Protein AF-A0AAD3HRY4-F1 (afdb_monomer_lite)

pLDDT: mean 83.01, std 14.71, range [38.31, 96.81]

Radius of gyration: 24.87 Å; chains: 1; bounding box: 76×53×61 Å

Organism: NCBI:txid47775

InterPro domains:
  IPR042127 Transmembrane protein 45 [PTHR16007] (32-163)

Sequence (164 aa):
MDMDAHNLGGEDMPHEHGMWYCNGEPLMSDGGSWIGHFLPGVAFLIWGLHWLQGTYRNYFTSRRSKSQEYRSQTTYSLWRFPPYAESICKVALPLIAMSLELFFAHAGGWRTMICPPGTARAGHFYGPHIGNWQHAAMYPPFILSGIVDLVGYEVELPEGVQQV

Secondary structure (DSSP, 8-state):
------------------EE-TTS-EE---PPPHHHHHHHHHHHHHHHHHHHHHHHHHHHHHHHSTT------S----TTS-THHHHHHHHHHHHHHHHIIIIISSTTGGGGGBPPTTSTTTTSB-GGGHHHHHHHHHHHHHHHHHHHHHHHHHSPPPTT----

Foldseek 3Di:
DDDPDPPPPPPPPPPPPFAAALQGHTPPDPDDDPCVPVVVVVVVVVVVVQVVVQQVVLVVVQVVDPPRDRADALFDAPPPHDRLVVLVCLAPVLVVVLCCLAAVVDDVGVPVQARPPPTPRHRHGGRVSVVSVVSNVVSPVSNVSSVVLVVQVVDDDPPRDDND

Structure (mmCIF, N/CA/C/O backbone):
data_AF-A0AAD3HRY4-F1
#
_entry.id   AF-A0AAD3HRY4-F1
#
loop_
_atom_site.group_PDB
_atom_site.id
_atom_site.type_symbol
_atom_site.label_atom_id
_atom_site.label_alt_id
_atom_site.label_comp_id
_atom_site.label_asym_id
_atom_site.label_entity_id
_atom_site.label_seq_id
_atom_site.pdbx_PDB_ins_code
_atom_site.Cartn_x
_atom_site.Cartn_y
_atom_site.Cartn_z
_atom_site.occupancy
_atom_site.B_iso_or_equiv
_atom_site.auth_seq_id
_atom_site.auth_comp_id
_atom_site.auth_asym_id
_atom_site.auth_atom_id
_atom_site.pdbx_PDB_model_num
ATOM 1 N N . MET A 1 1 ? 56.503 -41.836 -10.906 1.00 45.22 1 MET A N 1
ATOM 2 C CA . MET A 1 1 ? 55.754 -41.298 -9.760 1.00 45.22 1 MET A CA 1
ATOM 3 C C . MET A 1 1 ? 55.856 -39.798 -9.906 1.00 45.22 1 MET A C 1
ATOM 5 O O . MET A 1 1 ? 56.849 -39.239 -9.483 1.00 45.22 1 MET A O 1
ATOM 9 N N . ASP A 1 2 ? 54.912 -39.221 -10.641 1.00 38.31 2 ASP A N 1
ATOM 10 C CA . ASP A 1 2 ? 54.718 -37.778 -10.776 1.00 38.31 2 ASP A CA 1
ATOM 11 C C . ASP A 1 2 ? 53.203 -37.583 -10.798 1.00 38.31 2 ASP A C 1
ATOM 13 O O . ASP A 1 2 ? 52.510 -38.131 -11.658 1.00 38.31 2 ASP A O 1
ATOM 17 N N . MET A 1 3 ? 52.695 -36.933 -9.758 1.00 46.12 3 MET A N 1
ATOM 18 C CA . MET A 1 3 ? 51.305 -36.517 -9.608 1.00 46.12 3 MET A CA 1
ATOM 19 C C . MET A 1 3 ? 51.331 -34.997 -9.479 1.00 46.12 3 MET A C 1
ATOM 21 O O . MET A 1 3 ? 51.288 -34.470 -8.370 1.00 46.12 3 MET A O 1
ATOM 25 N N . ASP A 1 4 ? 51.399 -34.302 -10.609 1.00 48.75 4 ASP A N 1
ATOM 26 C CA . ASP A 1 4 ? 51.120 -32.872 -10.645 1.00 48.75 4 ASP A CA 1
ATOM 27 C C . ASP A 1 4 ? 49.611 -32.683 -10.782 1.00 48.75 4 ASP A C 1
ATOM 29 O O . ASP A 1 4 ? 49.009 -32.781 -11.853 1.00 48.75 4 ASP A O 1
ATOM 33 N N . ALA A 1 5 ? 48.986 -32.483 -9.625 1.00 50.69 5 ALA A N 1
ATOM 34 C CA . ALA A 1 5 ? 47.603 -32.079 -9.509 1.00 50.69 5 ALA A CA 1
ATOM 35 C C . ALA A 1 5 ? 47.436 -30.669 -10.095 1.00 50.69 5 ALA A C 1
ATOM 37 O O . ALA A 1 5 ? 48.017 -29.697 -9.612 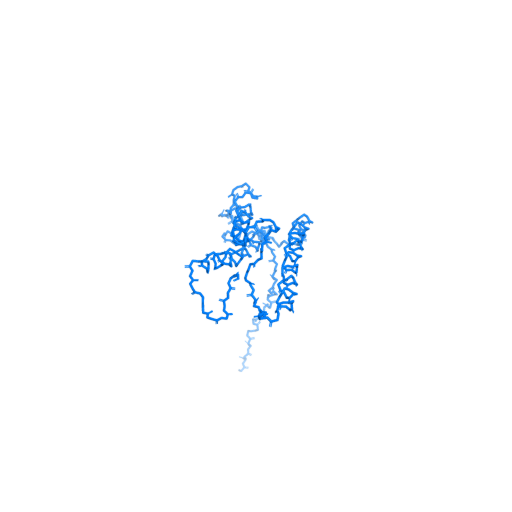1.00 50.69 5 ALA A O 1
ATOM 38 N N . HIS A 1 6 ? 46.596 -30.568 -11.125 1.00 46.84 6 HIS A N 1
ATOM 39 C CA . HIS A 1 6 ? 46.045 -29.313 -11.613 1.00 46.84 6 HIS A CA 1
ATOM 40 C C . HIS A 1 6 ? 45.315 -28.592 -10.477 1.00 46.84 6 HIS A C 1
ATOM 42 O O . HIS A 1 6 ? 44.180 -28.918 -10.131 1.00 46.84 6 HIS A O 1
ATOM 48 N N . ASN A 1 7 ? 45.980 -27.588 -9.918 1.00 44.88 7 ASN A N 1
ATOM 49 C CA . ASN A 1 7 ? 45.386 -26.599 -9.039 1.00 44.88 7 ASN A CA 1
ATOM 50 C C . ASN A 1 7 ? 44.589 -25.619 -9.918 1.00 44.88 7 ASN A C 1
ATOM 52 O O . ASN A 1 7 ? 45.088 -24.570 -10.324 1.00 44.88 7 ASN A O 1
ATOM 56 N N . LEU A 1 8 ? 43.373 -26.016 -10.306 1.00 48.19 8 LEU A N 1
ATOM 57 C CA . LEU A 1 8 ? 42.389 -25.094 -10.862 1.00 48.19 8 LEU A CA 1
ATOM 58 C C . LEU A 1 8 ? 41.958 -24.187 -9.714 1.00 48.19 8 LEU A C 1
ATOM 60 O O . LEU A 1 8 ? 41.155 -24.583 -8.873 1.00 48.19 8 LEU A O 1
ATOM 64 N N . GLY A 1 9 ? 42.556 -22.997 -9.669 1.00 38.62 9 GLY A N 1
ATOM 65 C CA . GLY A 1 9 ? 42.105 -21.907 -8.824 1.00 38.62 9 GLY A CA 1
ATOM 66 C C . GLY A 1 9 ? 40.626 -21.669 -9.088 1.00 38.62 9 GLY A C 1
ATOM 67 O O . GLY A 1 9 ? 40.253 -21.110 -10.116 1.00 38.62 9 GLY A O 1
ATOM 68 N N . GLY A 1 10 ? 39.789 -22.142 -8.168 1.00 39.31 10 GLY A N 1
ATOM 69 C CA . GLY A 1 10 ? 38.456 -21.608 -7.992 1.00 39.31 10 GLY A CA 1
ATOM 70 C C . GLY A 1 10 ? 38.643 -20.176 -7.534 1.00 39.31 10 GLY A C 1
ATOM 71 O O . GLY A 1 10 ? 38.952 -19.932 -6.372 1.00 39.31 10 GLY A O 1
ATOM 72 N N . GLU A 1 11 ? 38.552 -19.240 -8.473 1.00 45.78 11 GLU A N 1
ATOM 73 C CA . GLU A 1 11 ? 38.277 -17.856 -8.136 1.00 45.78 11 GLU A CA 1
ATOM 74 C C . GLU A 1 11 ? 36.948 -17.864 -7.381 1.00 45.78 11 GLU A C 1
ATOM 76 O O . GLU A 1 11 ? 35.884 -18.094 -7.962 1.00 45.78 11 GLU A O 1
ATOM 81 N N . ASP A 1 12 ? 37.032 -17.682 -6.064 1.00 45.94 12 ASP A N 1
ATOM 82 C CA . ASP A 1 12 ? 35.914 -17.285 -5.225 1.00 45.94 12 ASP A CA 1
ATOM 83 C C . ASP A 1 12 ? 35.400 -15.954 -5.779 1.00 45.94 12 ASP A C 1
ATOM 85 O O . ASP A 1 12 ? 35.842 -14.877 -5.382 1.00 45.94 12 ASP A O 1
ATOM 89 N N . MET A 1 13 ? 34.506 -16.033 -6.766 1.00 49.75 13 MET A N 1
ATOM 90 C CA . MET A 1 13 ? 33.740 -14.900 -7.257 1.00 49.75 13 MET A CA 1
ATOM 91 C C . MET A 1 13 ? 33.000 -14.343 -6.043 1.00 49.75 13 MET A C 1
ATOM 93 O O . MET A 1 13 ? 32.107 -15.028 -5.526 1.00 49.75 13 MET A O 1
ATOM 97 N N . PRO A 1 14 ? 33.342 -13.140 -5.546 1.00 44.09 14 PRO A N 1
ATOM 98 C CA . PRO A 1 14 ? 32.524 -12.523 -4.527 1.00 44.09 14 PRO A CA 1
ATOM 99 C C . PRO A 1 14 ? 31.134 -12.410 -5.140 1.00 44.09 14 PRO A C 1
ATOM 101 O O . PRO A 1 14 ? 30.958 -11.822 -6.209 1.00 44.09 14 PRO A O 1
ATOM 104 N N . HIS A 1 15 ? 30.147 -13.034 -4.503 1.00 43.78 15 HIS A N 1
ATOM 105 C CA . HIS A 1 15 ? 28.748 -12.785 -4.800 1.00 43.78 15 HIS A CA 1
ATOM 106 C C . HIS A 1 15 ? 28.460 -11.326 -4.422 1.00 43.78 15 HIS 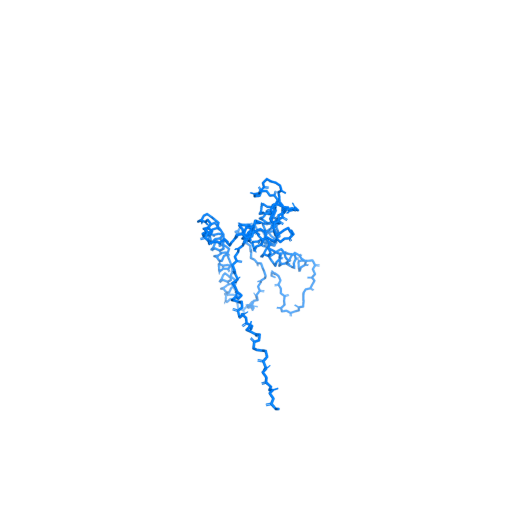A C 1
ATOM 108 O O . HIS A 1 15 ? 27.905 -11.030 -3.367 1.00 43.78 15 HIS A O 1
ATOM 114 N N . GLU A 1 16 ? 28.895 -10.390 -5.266 1.00 49.47 16 GLU A N 1
ATOM 115 C CA . GLU A 1 16 ? 28.480 -9.005 -5.205 1.00 49.47 16 GLU A CA 1
ATOM 116 C C . GLU A 1 16 ? 26.987 -9.001 -5.509 1.00 49.47 16 GLU A C 1
ATOM 118 O O . GLU A 1 16 ? 26.541 -9.090 -6.655 1.00 49.47 16 GLU A O 1
ATOM 123 N N . HIS A 1 17 ? 26.191 -8.900 -4.448 1.00 57.94 17 HIS A N 1
ATOM 124 C CA . HIS A 1 17 ? 24.771 -8.576 -4.500 1.00 57.94 17 HIS A CA 1
ATOM 125 C C . HIS A 1 17 ? 24.566 -7.113 -4.950 1.00 57.94 17 HIS A C 1
ATOM 127 O O . HIS A 1 17 ? 23.845 -6.345 -4.318 1.00 57.94 17 HIS A O 1
ATOM 133 N N . GLY A 1 18 ? 25.247 -6.707 -6.024 1.00 68.94 18 GLY A N 1
ATOM 134 C CA . GLY A 1 18 ? 25.134 -5.398 -6.641 1.00 68.94 18 GLY A CA 1
ATOM 135 C C . GLY A 1 18 ? 23.886 -5.310 -7.510 1.00 68.94 18 GLY A C 1
ATOM 136 O O . GLY A 1 18 ? 23.432 -6.296 -8.095 1.00 68.94 18 GLY A O 1
ATOM 137 N N . MET A 1 19 ? 23.315 -4.114 -7.600 1.00 83.56 19 MET A N 1
ATOM 138 C CA . MET A 1 19 ? 22.357 -3.792 -8.652 1.00 83.56 19 MET A CA 1
ATOM 139 C C . MET A 1 19 ? 23.102 -3.562 -9.969 1.00 83.56 1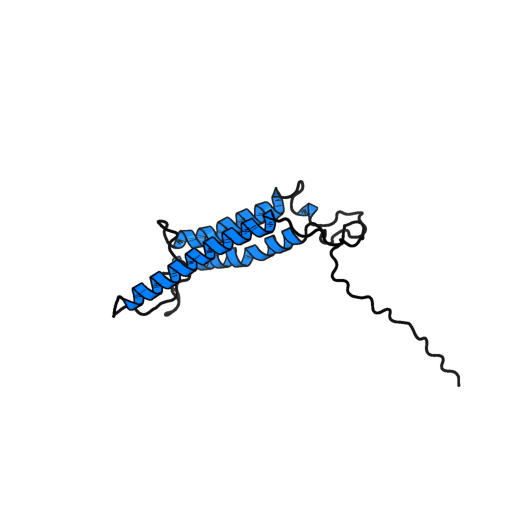9 MET A C 1
ATOM 141 O O . MET A 1 19 ? 24.274 -3.201 -9.956 1.00 83.56 19 MET A O 1
ATOM 145 N N . TRP A 1 20 ? 22.434 -3.746 -11.109 1.00 89.31 20 TRP A N 1
ATOM 146 C CA . TRP A 1 20 ? 23.088 -3.676 -12.420 1.00 89.31 20 TRP A CA 1
ATOM 147 C C . TRP A 1 20 ? 22.247 -2.921 -13.444 1.00 89.31 20 TRP A C 1
ATOM 149 O O . TRP A 1 20 ? 21.019 -3.048 -13.480 1.00 89.31 20 TRP A O 1
ATOM 159 N N . TYR A 1 21 ? 22.921 -2.184 -14.320 1.00 91.56 21 TYR A N 1
ATOM 160 C CA . TYR A 1 21 ? 22.325 -1.608 -15.519 1.00 91.56 21 TYR A CA 1
ATOM 161 C C . TYR A 1 21 ? 22.135 -2.672 -16.608 1.00 91.56 21 TYR A C 1
ATOM 163 O O . TYR A 1 21 ? 22.789 -3.715 -16.611 1.00 91.56 21 TYR A O 1
ATOM 171 N N . CYS A 1 22 ? 21.273 -2.407 -17.596 1.00 92.50 22 CYS A N 1
ATOM 172 C CA . CYS A 1 22 ? 21.028 -3.366 -18.681 1.00 92.50 22 CYS A CA 1
ATOM 173 C C . CYS A 1 22 ? 22.240 -3.614 -19.592 1.00 92.50 22 CYS A C 1
ATOM 175 O O . CYS A 1 22 ? 22.305 -4.653 -20.250 1.00 92.50 22 CYS A O 1
ATOM 177 N N . ASN A 1 23 ? 23.209 -2.697 -19.619 1.00 92.44 23 ASN A N 1
ATOM 178 C CA . ASN A 1 23 ? 24.479 -2.862 -20.332 1.00 92.44 23 ASN A CA 1
ATOM 179 C C . ASN A 1 23 ? 25.484 -3.769 -19.594 1.00 92.44 23 ASN A C 1
ATOM 181 O O . ASN A 1 23 ? 26.513 -4.090 -20.173 1.00 92.44 23 ASN A O 1
ATOM 185 N N . GLY A 1 24 ? 25.180 -4.210 -18.368 1.00 89.38 24 GLY A N 1
ATOM 186 C CA . GLY A 1 24 ? 26.061 -5.066 -17.573 1.00 89.38 24 GLY A CA 1
ATOM 187 C C . GLY A 1 24 ? 26.977 -4.316 -16.609 1.00 89.38 24 GLY A C 1
ATOM 188 O O . GLY A 1 24 ? 27.667 -4.969 -15.838 1.00 89.38 24 GLY A O 1
ATOM 189 N N . GLU A 1 25 ? 26.946 -2.983 -16.595 1.00 90.69 25 GLU A N 1
ATOM 190 C CA . GLU A 1 25 ? 27.718 -2.194 -15.634 1.00 90.69 25 GLU A CA 1
ATOM 191 C C . GLU A 1 25 ? 27.090 -2.268 -14.231 1.00 90.69 25 GLU A C 1
ATOM 193 O O . GLU A 1 25 ? 25.852 -2.229 -14.107 1.00 90.69 25 GLU A O 1
ATOM 198 N N . PRO A 1 26 ? 27.902 -2.367 -13.163 1.00 87.81 26 PRO A N 1
ATOM 199 C CA . PRO A 1 26 ? 27.398 -2.338 -11.799 1.00 87.81 26 PRO A CA 1
ATOM 200 C C . PRO A 1 26 ? 26.825 -0.953 -11.478 1.00 87.81 26 PRO A C 1
ATOM 202 O O . PRO A 1 26 ? 27.401 0.089 -11.793 1.00 87.81 26 PRO A O 1
ATOM 205 N N . LEU A 1 27 ? 25.669 -0.939 -10.823 1.00 84.31 27 LEU A N 1
ATOM 206 C CA . LEU A 1 27 ? 25.058 0.272 -10.295 1.00 84.31 27 LEU A CA 1
ATOM 207 C C . LEU A 1 27 ? 25.677 0.565 -8.925 1.00 84.31 27 LEU A C 1
ATOM 209 O O . LEU A 1 27 ? 25.239 0.036 -7.902 1.00 84.31 27 LEU A O 1
ATOM 213 N N . MET A 1 28 ? 26.694 1.427 -8.913 1.00 75.88 28 MET A N 1
ATOM 214 C CA . MET A 1 28 ? 27.175 2.076 -7.693 1.00 75.88 28 MET A CA 1
ATOM 215 C C . MET A 1 28 ? 26.050 2.997 -7.203 1.00 75.88 28 MET A C 1
ATOM 217 O O . MET A 1 28 ? 25.747 3.995 -7.844 1.00 75.88 28 MET A O 1
ATOM 221 N N . SER A 1 29 ? 25.358 2.582 -6.142 1.00 65.38 29 SER A N 1
ATOM 222 C CA . SER A 1 29 ? 24.104 3.159 -5.637 1.00 65.38 29 SER A CA 1
ATOM 223 C C . SER A 1 29 ? 24.053 4.697 -5.644 1.00 65.38 29 SER A C 1
ATOM 225 O O . SER A 1 29 ? 24.604 5.334 -4.746 1.00 65.38 29 SER A O 1
ATOM 227 N N . ASP A 1 30 ? 23.235 5.276 -6.524 1.00 62.09 30 ASP A N 1
ATOM 228 C CA . ASP A 1 30 ? 22.540 6.527 -6.216 1.00 62.09 30 ASP A CA 1
ATOM 229 C C . ASP A 1 30 ? 21.380 6.174 -5.270 1.00 62.09 30 ASP A C 1
ATOM 231 O O . ASP A 1 30 ? 20.464 5.432 -5.632 1.00 62.09 30 ASP A O 1
ATOM 235 N N . GLY A 1 31 ? 21.464 6.614 -4.012 1.00 62.75 31 GLY A N 1
ATOM 236 C CA . GLY A 1 31 ? 20.475 6.295 -2.978 1.00 62.75 31 GLY A CA 1
ATOM 237 C C . GLY A 1 31 ? 19.050 6.720 -3.359 1.00 62.75 31 GLY A C 1
ATOM 238 O O . GLY A 1 31 ? 18.843 7.643 -4.146 1.00 62.75 31 GLY A O 1
ATOM 239 N N . GLY A 1 32 ? 18.044 6.043 -2.794 1.00 66.25 32 GLY A N 1
ATOM 240 C CA . GLY A 1 32 ? 16.643 6.321 -3.120 1.00 66.25 32 GLY A CA 1
ATOM 241 C C . GLY A 1 32 ? 16.215 7.761 -2.801 1.00 66.25 32 GLY A C 1
ATOM 242 O O . GLY A 1 32 ? 16.782 8.433 -1.940 1.00 66.25 32 GLY A O 1
ATOM 243 N N . SER A 1 33 ? 15.192 8.251 -3.506 1.00 76.12 33 SER A N 1
ATOM 244 C CA . SER A 1 33 ? 14.765 9.649 -3.383 1.00 76.12 33 SER A CA 1
ATOM 245 C C . SER A 1 33 ? 14.230 9.976 -1.981 1.00 76.12 33 SER A C 1
ATOM 247 O O . SER A 1 33 ? 13.532 9.168 -1.362 1.00 76.12 33 SER A O 1
ATOM 249 N N . TRP A 1 34 ? 14.507 11.193 -1.492 1.00 77.94 34 TRP A N 1
ATOM 250 C CA . TRP A 1 34 ? 13.979 11.676 -0.207 1.00 77.94 34 TRP A CA 1
ATOM 251 C C . TRP A 1 34 ? 12.450 11.604 -0.166 1.00 77.94 34 TRP A C 1
ATOM 253 O O . TRP A 1 34 ? 11.870 11.128 0.807 1.00 77.94 34 TRP A O 1
ATOM 263 N N . ILE A 1 35 ? 11.796 12.013 -1.257 1.00 79.38 35 ILE A N 1
ATOM 264 C CA . ILE A 1 35 ? 10.336 11.991 -1.362 1.00 79.38 35 ILE A CA 1
ATOM 265 C C . ILE A 1 35 ? 9.778 10.562 -1.329 1.00 79.38 35 ILE A C 1
ATOM 267 O O . ILE A 1 35 ? 8.756 10.327 -0.686 1.00 79.38 35 ILE A O 1
ATOM 271 N N . GLY A 1 36 ? 10.494 9.607 -1.936 1.00 72.56 36 GLY A N 1
ATOM 272 C CA . GLY A 1 36 ? 10.157 8.186 -1.916 1.00 72.56 36 GLY A CA 1
ATOM 273 C C . GLY A 1 36 ? 10.252 7.547 -0.530 1.00 72.56 36 GLY A C 1
ATOM 274 O O . GLY A 1 36 ? 9.605 6.537 -0.300 1.00 72.56 36 GLY A O 1
ATOM 275 N N . HIS A 1 37 ? 10.985 8.149 0.412 1.00 78.88 37 HIS A N 1
ATOM 276 C CA . HIS A 1 37 ? 11.075 7.668 1.797 1.00 78.88 37 HIS A CA 1
ATOM 277 C C . HIS A 1 37 ? 10.166 8.443 2.752 1.00 78.88 37 HIS A C 1
ATOM 279 O O . HIS A 1 37 ? 9.513 7.860 3.619 1.00 78.88 37 HIS A O 1
ATOM 285 N N . PHE A 1 38 ? 10.103 9.765 2.597 1.00 86.75 38 PHE A N 1
ATOM 286 C CA . PHE A 1 38 ? 9.353 10.632 3.496 1.00 86.75 38 PHE A CA 1
ATOM 287 C C . PHE A 1 38 ? 7.845 10.384 3.404 1.00 86.75 38 PHE A C 1
ATOM 289 O O . PHE A 1 38 ? 7.183 10.246 4.433 1.00 86.75 38 PHE A O 1
ATOM 296 N N . LEU A 1 39 ? 7.298 10.290 2.187 1.00 84.88 39 LEU A N 1
ATOM 297 C CA . LEU A 1 39 ? 5.855 10.156 1.994 1.00 84.88 39 LEU A CA 1
ATOM 298 C C . LEU A 1 39 ? 5.306 8.827 2.556 1.00 84.88 39 LEU A C 1
ATOM 300 O O . LEU A 1 39 ? 4.354 8.887 3.341 1.00 84.88 39 LEU A O 1
ATOM 304 N N . PRO A 1 40 ? 5.900 7.649 2.266 1.00 83.25 40 PRO A N 1
ATOM 305 C CA . PRO A 1 40 ? 5.491 6.407 2.921 1.00 83.25 40 PRO A CA 1
ATOM 306 C C . PRO A 1 40 ? 5.673 6.460 4.438 1.00 83.25 40 PRO A C 1
ATOM 308 O O . PRO A 1 40 ? 4.800 6.003 5.169 1.00 83.25 40 PRO A O 1
ATOM 311 N N . GLY A 1 41 ? 6.758 7.076 4.925 1.00 87.62 41 GLY A N 1
ATOM 312 C CA . GLY A 1 41 ? 7.002 7.246 6.358 1.00 87.62 41 GLY A CA 1
ATOM 313 C C . GLY A 1 41 ? 5.875 8.004 7.066 1.00 87.62 41 GLY A C 1
ATOM 314 O O . GLY A 1 41 ? 5.354 7.539 8.078 1.00 87.62 41 GLY A O 1
ATOM 315 N N . VAL A 1 42 ? 5.436 9.134 6.506 1.00 93.12 42 VAL A N 1
ATOM 316 C CA . VAL A 1 42 ? 4.300 9.902 7.043 1.00 93.12 42 VAL A CA 1
ATOM 317 C C . VAL A 1 42 ? 3.003 9.093 6.984 1.00 93.12 42 VAL A C 1
ATOM 319 O O . VAL A 1 42 ? 2.251 9.083 7.959 1.00 93.12 42 VAL A O 1
ATOM 322 N N . ALA A 1 43 ? 2.745 8.380 5.884 1.00 89.19 43 ALA A N 1
ATOM 323 C CA . ALA A 1 43 ? 1.558 7.536 5.758 1.00 89.19 43 ALA A CA 1
ATOM 324 C C . ALA A 1 43 ? 1.525 6.429 6.828 1.00 89.19 43 ALA A C 1
ATOM 326 O O . ALA A 1 43 ? 0.501 6.247 7.490 1.00 89.19 43 ALA A O 1
ATOM 327 N N . PHE A 1 44 ? 2.650 5.745 7.065 1.00 90.38 44 PHE A N 1
ATOM 328 C CA . PHE A 1 44 ? 2.765 4.733 8.118 1.00 90.38 44 PHE A CA 1
ATOM 329 C C . PHE A 1 44 ? 2.621 5.321 9.521 1.00 90.38 44 PHE A C 1
ATOM 331 O O . PHE A 1 44 ? 2.007 4.686 10.375 1.00 90.38 44 PHE A O 1
ATOM 338 N N . LEU A 1 45 ? 3.124 6.533 9.767 1.00 95.25 45 LEU A N 1
ATOM 339 C CA . LEU A 1 45 ? 2.927 7.218 11.046 1.00 95.25 45 LEU A CA 1
ATOM 340 C C . LEU A 1 45 ? 1.450 7.536 11.295 1.00 95.25 45 LEU A C 1
ATOM 342 O O . LEU A 1 45 ? 0.942 7.244 12.375 1.00 95.25 45 LEU A O 1
ATOM 346 N N . ILE A 1 46 ? 0.744 8.086 10.304 1.00 93.94 46 ILE A N 1
ATOM 347 C CA . ILE A 1 46 ? -0.697 8.365 10.413 1.00 93.94 46 ILE A CA 1
ATOM 348 C C . ILE A 1 46 ? -1.472 7.064 10.652 1.00 93.94 46 ILE A C 1
ATOM 350 O O . ILE A 1 46 ? -2.319 7.004 11.544 1.00 93.94 46 ILE A O 1
ATOM 354 N N . TRP A 1 47 ? -1.151 6.009 9.899 1.00 92.75 47 TRP A N 1
ATOM 355 C CA . TRP A 1 47 ? -1.775 4.698 10.057 1.00 92.75 47 TRP A CA 1
ATOM 356 C C . TRP A 1 47 ? -1.510 4.091 11.441 1.00 92.75 47 TRP A C 1
ATOM 358 O O . TRP A 1 47 ? -2.428 3.604 12.099 1.00 92.75 47 TRP A O 1
ATOM 368 N N . GLY A 1 48 ? -0.270 4.178 11.923 1.00 94.44 48 GLY A N 1
ATOM 369 C CA . GLY A 1 48 ? 0.121 3.719 13.252 1.00 94.44 48 GLY A CA 1
ATOM 370 C C . GLY A 1 48 ? -0.595 4.482 14.365 1.00 94.44 48 GLY A C 1
ATOM 371 O O . GLY A 1 48 ? -1.066 3.866 15.316 1.00 94.44 48 GLY A O 1
ATOM 372 N N . LEU A 1 49 ? -0.748 5.803 14.232 1.00 95.44 49 LEU A N 1
ATOM 373 C CA . LEU A 1 49 ? -1.503 6.622 15.185 1.00 95.44 49 LEU A CA 1
ATOM 374 C C . LEU A 1 49 ? -2.993 6.259 15.211 1.00 95.44 49 LEU A C 1
ATOM 376 O O . LEU A 1 49 ? -3.567 6.175 16.297 1.00 95.44 49 LEU A O 1
ATOM 380 N N . HIS A 1 50 ? -3.606 5.999 14.051 1.00 93.69 50 HIS A N 1
ATOM 381 C CA . HIS A 1 50 ? -4.985 5.498 13.957 1.00 93.69 50 HIS A CA 1
ATOM 382 C C . HIS A 1 50 ? -5.153 4.183 14.731 1.00 93.69 50 HIS A C 1
ATOM 384 O O . HIS A 1 50 ? -6.009 4.085 15.612 1.00 93.69 50 HIS A O 1
ATOM 390 N N . TRP A 1 51 ? -4.276 3.209 14.483 1.00 93.88 51 TRP A N 1
ATOM 391 C CA . TRP A 1 51 ? -4.297 1.913 15.167 1.00 93.88 51 TRP A CA 1
ATOM 392 C C . TRP A 1 51 ? -4.016 2.014 16.666 1.00 93.88 51 TRP A C 1
ATOM 394 O O . TRP A 1 51 ? -4.695 1.372 17.470 1.00 93.88 51 TRP A O 1
ATOM 404 N N . LEU A 1 52 ? -3.060 2.855 17.063 1.00 95.06 52 LEU A N 1
ATOM 405 C CA . LEU A 1 52 ? -2.751 3.128 18.463 1.00 95.06 52 LEU A CA 1
ATOM 406 C C . LEU A 1 52 ? -3.977 3.699 19.185 1.00 95.06 52 LEU A C 1
ATOM 408 O O . LEU A 1 52 ? -4.380 3.203 20.239 1.00 95.06 52 LEU A O 1
ATOM 412 N N . GLN A 1 53 ? -4.606 4.716 18.592 1.00 94.12 53 GLN A N 1
ATOM 413 C CA . GLN A 1 53 ? -5.809 5.340 19.128 1.00 94.12 53 GLN A CA 1
ATOM 414 C C . GLN A 1 53 ? -6.967 4.338 19.227 1.00 94.12 53 GLN A C 1
ATOM 416 O O . GLN A 1 53 ? -7.627 4.286 20.267 1.00 94.12 53 GLN A O 1
ATOM 421 N N . GLY A 1 54 ? -7.218 3.548 18.180 1.00 91.88 54 GLY A N 1
ATOM 422 C CA . GLY A 1 54 ? -8.257 2.516 18.162 1.00 91.88 54 GLY A CA 1
ATOM 423 C C . GLY A 1 54 ? -8.056 1.475 19.263 1.00 91.88 54 GLY A C 1
ATOM 424 O O . GLY A 1 54 ? -8.962 1.233 20.063 1.00 91.88 54 GLY A O 1
ATOM 425 N N . THR A 1 55 ? -6.829 0.967 19.389 1.00 91.94 55 THR A N 1
ATOM 426 C CA . THR A 1 55 ? -6.442 -0.033 20.394 1.00 91.94 55 THR A CA 1
ATOM 427 C C . THR A 1 55 ? -6.674 0.476 21.815 1.00 91.94 55 THR A C 1
ATOM 429 O O . THR A 1 55 ? -7.348 -0.183 22.608 1.00 91.94 55 THR A O 1
ATOM 432 N N . TYR A 1 56 ? -6.190 1.679 22.147 1.00 93.31 56 TYR A N 1
ATOM 433 C CA . TYR A 1 56 ? -6.399 2.250 23.481 1.00 93.31 56 TYR A CA 1
ATOM 434 C C . TYR A 1 56 ? -7.869 2.558 23.758 1.00 93.31 56 TYR A C 1
ATOM 436 O O . TYR A 1 56 ? -8.348 2.297 24.862 1.00 93.31 56 TYR A O 1
ATOM 444 N N . ARG A 1 57 ? -8.613 3.087 22.779 1.00 90.81 57 ARG A N 1
ATOM 445 C CA . ARG A 1 57 ? -10.052 3.342 22.942 1.00 90.81 57 ARG A CA 1
ATOM 446 C C . ARG A 1 57 ? -10.818 2.050 23.200 1.00 90.81 57 ARG A C 1
ATOM 448 O O . ARG A 1 57 ? -11.657 2.039 24.099 1.00 90.81 57 ARG A O 1
ATOM 455 N N . ASN A 1 58 ? -10.510 0.978 22.476 1.00 89.31 58 ASN A N 1
ATOM 456 C CA . ASN A 1 58 ? -11.111 -0.335 22.690 1.00 89.31 58 ASN A CA 1
ATOM 457 C C . ASN A 1 58 ? -10.763 -0.885 24.081 1.00 89.31 58 ASN A C 1
ATOM 459 O O . ASN A 1 58 ? -11.648 -1.274 24.842 1.00 89.31 58 ASN A O 1
ATOM 463 N N . TYR A 1 59 ? -9.486 -0.806 24.465 1.00 90.69 59 TYR A N 1
ATOM 464 C CA . TYR A 1 59 ? -9.023 -1.225 25.784 1.00 90.69 59 TYR A CA 1
ATOM 465 C C . TYR A 1 59 ? -9.726 -0.472 26.921 1.00 90.69 59 TYR A C 1
ATOM 467 O O . TYR A 1 59 ? -10.289 -1.084 27.820 1.00 90.69 59 TYR A O 1
ATOM 475 N N . PHE A 1 60 ? -9.761 0.860 26.901 1.00 91.88 60 PHE A N 1
ATOM 476 C CA . PHE A 1 60 ? -10.409 1.609 27.981 1.00 91.88 60 PHE A CA 1
ATOM 477 C C . PHE A 1 60 ? -11.935 1.447 27.989 1.00 91.88 60 PHE A C 1
ATOM 479 O O . PHE A 1 60 ? -12.534 1.459 29.066 1.00 91.88 60 PHE A O 1
ATOM 486 N N . THR A 1 61 ? -12.566 1.254 26.826 1.00 88.81 61 THR A N 1
ATOM 487 C CA . THR A 1 61 ? -14.006 0.958 26.734 1.00 88.81 61 THR A CA 1
ATOM 488 C C . THR A 1 61 ? -14.342 -0.372 27.405 1.00 88.81 61 THR A C 1
ATOM 490 O O . THR A 1 61 ? -15.241 -0.402 28.248 1.00 88.81 61 THR A O 1
ATOM 493 N N . SER A 1 62 ? -13.577 -1.435 27.130 1.00 87.81 62 SER A N 1
ATOM 494 C CA . SER A 1 62 ? -13.791 -2.738 27.774 1.00 87.81 62 SER A CA 1
ATOM 495 C C . SER A 1 62 ? -13.552 -2.677 29.283 1.00 87.81 62 SER A C 1
ATOM 497 O O . SER A 1 62 ? -14.305 -3.247 30.059 1.00 87.81 62 SER A O 1
ATOM 499 N N . ARG A 1 63 ? -12.572 -1.889 29.749 1.00 88.06 63 ARG A N 1
ATOM 500 C CA . ARG A 1 63 ? -12.332 -1.705 31.194 1.00 88.06 63 ARG A CA 1
ATOM 501 C C . ARG A 1 63 ? -13.413 -0.888 31.901 1.00 88.06 63 ARG A C 1
ATOM 503 O O . ARG A 1 63 ? -13.617 -1.071 33.101 1.00 88.06 63 ARG A O 1
ATOM 510 N N . ARG A 1 64 ? -14.082 0.032 31.199 1.00 87.62 64 ARG A N 1
ATOM 511 C CA . ARG A 1 64 ? -15.130 0.887 31.779 1.00 87.62 64 ARG A CA 1
ATOM 512 C C . ARG A 1 64 ? -16.436 0.123 31.994 1.00 87.62 64 ARG A C 1
ATOM 514 O O . ARG A 1 64 ? -17.143 0.397 32.963 1.00 87.62 64 ARG A O 1
ATOM 521 N N . SER A 1 65 ? -16.750 -0.821 31.112 1.00 81.50 65 SER A N 1
ATOM 522 C CA . SER A 1 65 ? -17.923 -1.679 31.240 1.00 81.50 65 SER A CA 1
ATOM 523 C C . SER A 1 65 ? -17.556 -2.960 31.987 1.00 81.50 65 SER A C 1
ATOM 525 O O . SER A 1 65 ? -16.853 -3.812 31.460 1.00 81.50 65 SER A O 1
ATOM 527 N N . LYS A 1 66 ? -18.048 -3.138 33.221 1.00 73.88 66 LYS A N 1
ATOM 528 C CA . LYS A 1 66 ? -17.749 -4.337 34.036 1.00 73.88 66 LYS A CA 1
ATOM 529 C C . LYS A 1 66 ? -18.181 -5.663 33.387 1.00 73.88 66 LYS A C 1
ATOM 531 O O . LYS A 1 66 ? -17.760 -6.711 33.859 1.00 73.88 66 LYS A O 1
ATOM 536 N N . SER A 1 67 ? -19.021 -5.620 32.353 1.00 73.62 67 SER A N 1
ATOM 537 C CA . SER A 1 67 ? -19.523 -6.790 31.629 1.00 73.62 67 SER A CA 1
ATOM 538 C C . SER A 1 67 ? -18.844 -7.036 30.280 1.00 73.62 67 SER A C 1
ATOM 540 O O . SER A 1 67 ? -19.182 -8.016 29.624 1.00 73.62 67 SER A O 1
ATOM 542 N N . GLN A 1 68 ? -17.935 -6.163 29.829 1.00 77.50 68 GLN A N 1
ATOM 543 C CA . GLN A 1 68 ? -17.328 -6.282 28.505 1.00 77.50 68 GLN A CA 1
ATOM 544 C C . GLN A 1 68 ? -15.886 -6.772 28.617 1.00 77.50 68 GLN A C 1
ATOM 546 O O . GLN A 1 68 ? -14.992 -6.055 29.062 1.00 77.50 68 GLN A O 1
ATOM 551 N N . GLU A 1 69 ? -15.648 -8.005 28.185 1.00 83.00 69 GLU A N 1
ATOM 552 C CA . GLU A 1 69 ? -14.293 -8.525 28.037 1.00 83.00 69 GLU A CA 1
ATOM 553 C C . GLU A 1 69 ? -13.556 -7.782 26.918 1.00 83.00 69 GLU A C 1
ATOM 555 O O . GLU A 1 69 ? -14.156 -7.350 25.930 1.00 83.00 69 GLU A O 1
ATOM 560 N N . TYR A 1 70 ? -12.240 -7.616 27.069 1.00 84.19 70 TYR A N 1
ATOM 561 C CA . TYR A 1 70 ? -11.426 -7.082 25.983 1.00 84.19 70 TYR A CA 1
ATOM 562 C C . TYR A 1 70 ? -11.401 -8.084 24.833 1.00 84.19 70 TYR A C 1
ATOM 564 O O . TYR A 1 70 ? -11.020 -9.238 25.021 1.00 84.19 70 TYR A O 1
ATOM 572 N N . ARG A 1 71 ? -11.759 -7.618 23.638 1.00 82.50 71 ARG A N 1
ATOM 573 C CA . ARG A 1 71 ? -11.694 -8.400 22.407 1.00 82.50 71 ARG A CA 1
ATOM 574 C C . ARG A 1 71 ? -10.870 -7.643 21.382 1.00 8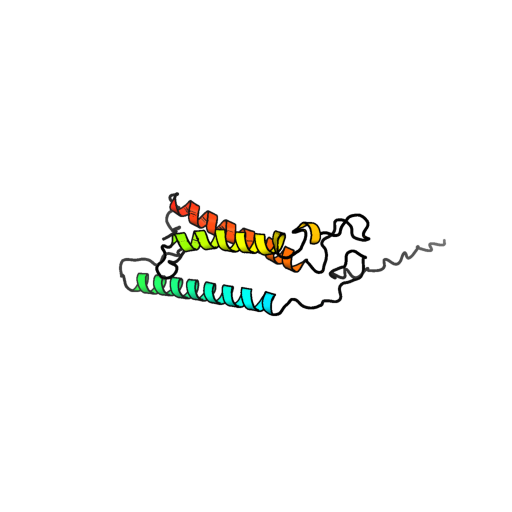2.50 71 ARG A C 1
ATOM 576 O O . ARG A 1 71 ? -11.051 -6.437 21.214 1.00 82.50 71 ARG A O 1
ATOM 583 N N . SER A 1 72 ? -9.929 -8.339 20.749 1.00 83.50 72 SER A N 1
ATOM 584 C CA . SER A 1 72 ? -9.143 -7.761 19.660 1.00 83.50 72 SER A CA 1
ATOM 585 C C . SER A 1 72 ? -10.042 -7.538 18.449 1.00 83.50 72 SER A C 1
ATOM 587 O O . SER A 1 72 ? -10.910 -8.362 18.179 1.00 83.50 72 SER A O 1
ATOM 589 N N . GLN A 1 73 ? -9.808 -6.449 17.724 1.00 86.44 73 GLN A N 1
ATOM 590 C CA . GLN A 1 73 ? -10.516 -6.120 16.488 1.00 86.44 73 GLN A CA 1
ATOM 591 C C . GLN A 1 73 ? -9.521 -6.109 15.327 1.00 86.44 73 GLN A C 1
ATOM 593 O O . GLN A 1 73 ? -8.339 -5.817 15.525 1.00 86.44 73 GLN A O 1
ATOM 598 N N . THR A 1 74 ? -9.989 -6.438 14.123 1.00 87.19 74 THR A N 1
ATOM 599 C CA . THR A 1 74 ? -9.169 -6.379 12.899 1.00 87.19 74 THR A CA 1
ATOM 600 C C . THR A 1 74 ? -9.294 -5.039 12.172 1.00 87.19 74 THR A C 1
ATOM 602 O O . THR A 1 74 ? -8.499 -4.742 11.276 1.00 87.19 74 THR A O 1
ATOM 605 N N . THR A 1 75 ? -10.253 -4.205 12.587 1.00 89.94 75 THR A N 1
ATOM 606 C CA . THR A 1 75 ? -10.513 -2.875 12.031 1.00 89.94 75 THR A CA 1
ATOM 607 C C . THR A 1 75 ? -10.942 -1.892 13.119 1.00 89.94 75 THR A C 1
ATOM 609 O O . THR A 1 75 ? -11.525 -2.274 14.134 1.00 89.94 75 THR A O 1
ATOM 612 N N . TYR A 1 76 ? -10.687 -0.606 12.889 1.00 90.44 76 TYR A N 1
ATOM 613 C CA . TYR A 1 76 ? -11.187 0.497 13.698 1.00 90.44 76 TYR A CA 1
ATOM 614 C C . TYR A 1 76 ? -11.863 1.549 12.810 1.00 90.44 76 TYR A C 1
ATOM 616 O O . TYR A 1 76 ? -11.462 1.802 11.676 1.00 90.44 76 TYR A O 1
ATOM 624 N N . SER A 1 77 ? -12.890 2.230 13.329 1.00 88.69 77 SER A N 1
ATOM 625 C CA . SER A 1 77 ? -13.550 3.319 12.596 1.00 88.69 77 SER A CA 1
ATOM 626 C C . SER A 1 77 ? -12.565 4.430 12.227 1.00 88.69 77 SER A C 1
ATOM 628 O O . SER A 1 77 ? -11.960 5.055 13.103 1.00 88.69 77 SER A O 1
ATOM 630 N N . LEU A 1 78 ? -12.472 4.744 10.934 1.00 84.25 78 LEU A N 1
ATOM 631 C CA . LEU A 1 78 ? -11.726 5.897 10.433 1.00 84.25 78 LEU A CA 1
ATOM 632 C C . LEU A 1 78 ? -12.491 7.187 10.751 1.00 84.25 78 LEU A C 1
ATOM 634 O O . LEU A 1 78 ? -13.304 7.668 9.964 1.00 84.25 78 LEU A O 1
ATOM 638 N N . TRP A 1 79 ? -12.230 7.768 11.921 1.00 81.88 79 TRP A N 1
ATOM 639 C CA . TRP A 1 79 ? -12.854 9.013 12.380 1.00 81.88 79 TRP A CA 1
ATOM 640 C C . TRP A 1 79 ? -14.393 8.939 12.459 1.00 81.88 79 TRP A C 1
ATOM 642 O O . TRP A 1 79 ? -14.933 8.524 13.482 1.00 81.88 79 TRP A O 1
ATOM 652 N N . ARG A 1 80 ? -15.101 9.362 11.400 1.00 86.38 80 ARG A N 1
ATOM 653 C CA . ARG A 1 80 ? -16.573 9.328 11.260 1.00 86.38 80 ARG A CA 1
ATOM 654 C C . ARG A 1 80 ? -17.054 8.266 10.268 1.00 86.38 80 ARG A C 1
ATOM 656 O O . ARG A 1 80 ? -18.258 8.108 10.099 1.00 86.38 80 ARG A O 1
ATOM 663 N N . PHE A 1 81 ? -16.136 7.575 9.603 1.00 89.44 81 PHE A N 1
ATOM 664 C CA . PHE A 1 81 ? -16.463 6.512 8.670 1.00 89.44 81 PHE A CA 1
ATOM 665 C C . PHE A 1 81 ? -16.676 5.184 9.407 1.00 89.44 81 PHE A C 1
ATOM 667 O O . PHE A 1 81 ? -16.090 4.959 10.473 1.00 89.44 81 PHE A O 1
ATOM 674 N N . PRO A 1 82 ? -17.527 4.307 8.857 1.00 88.38 82 PRO A N 1
ATOM 675 C CA . PRO A 1 82 ? -17.770 2.993 9.437 1.00 88.38 82 PRO A CA 1
ATOM 676 C C . PRO A 1 82 ? -16.507 2.107 9.388 1.00 88.38 82 PRO A C 1
ATOM 678 O O . PRO A 1 82 ? -15.654 2.329 8.529 1.00 88.38 82 PRO A O 1
ATOM 681 N N . PRO A 1 83 ? -16.379 1.097 10.273 1.00 86.31 83 PRO A N 1
ATOM 682 C CA . PRO A 1 83 ? -15.201 0.220 10.349 1.00 86.31 83 PRO A CA 1
ATOM 683 C C . PRO A 1 83 ? -14.795 -0.441 9.021 1.00 86.31 83 PRO A C 1
ATOM 685 O O . PRO A 1 83 ? -13.615 -0.440 8.679 1.00 86.31 83 PRO A O 1
ATOM 688 N N . TYR A 1 84 ? -15.763 -0.877 8.203 1.00 89.75 84 TYR A N 1
ATOM 689 C CA . TYR A 1 84 ? -15.491 -1.477 6.888 1.00 89.75 84 TYR A CA 1
ATOM 690 C C . TYR A 1 84 ? -14.771 -0.524 5.915 1.00 89.75 84 TYR A C 1
ATOM 692 O O . TYR A 1 84 ? -14.154 -0.970 4.947 1.00 89.75 84 TYR A O 1
ATOM 700 N N . ALA A 1 85 ? -14.823 0.795 6.148 1.00 92.25 85 ALA A N 1
ATOM 701 C CA . ALA A 1 85 ? -14.079 1.760 5.344 1.00 92.25 85 ALA A CA 1
ATOM 702 C C . ALA A 1 85 ? -12.564 1.552 5.478 1.00 92.25 85 ALA A C 1
ATOM 704 O O . ALA A 1 85 ? -11.839 1.751 4.507 1.00 92.25 85 ALA A O 1
ATOM 705 N N . GLU A 1 86 ? -12.084 1.104 6.644 1.00 93.00 86 GLU A N 1
ATOM 706 C CA . GLU A 1 86 ? -10.677 0.748 6.832 1.00 93.00 86 GLU A CA 1
ATOM 707 C C . GLU A 1 86 ? -10.279 -0.418 5.920 1.00 93.00 86 GLU A C 1
ATOM 709 O O . GLU A 1 86 ? -9.259 -0.347 5.234 1.00 93.00 86 GLU A O 1
ATOM 714 N N . SER A 1 87 ? -11.115 -1.456 5.852 1.00 93.75 87 SER A N 1
ATOM 715 C CA . SER A 1 87 ? -10.920 -2.620 4.983 1.00 93.75 87 SER A CA 1
ATOM 716 C C . SER A 1 87 ? -10.899 -2.220 3.508 1.00 93.75 87 SER A C 1
ATOM 718 O O . SER A 1 87 ? -10.007 -2.629 2.766 1.00 93.75 87 SER A O 1
ATOM 720 N N . ILE A 1 88 ? -11.816 -1.338 3.089 1.00 94.44 88 ILE A N 1
ATOM 721 C CA . ILE A 1 88 ? -11.814 -0.767 1.734 1.00 94.44 88 ILE A CA 1
ATOM 722 C C . ILE A 1 88 ? -10.507 -0.010 1.476 1.00 94.44 88 ILE A C 1
ATOM 724 O O . ILE A 1 88 ? -9.910 -0.182 0.416 1.00 94.44 88 ILE A O 1
ATOM 728 N N . CYS A 1 89 ? -10.020 0.792 2.427 1.00 94.00 89 CYS A N 1
ATOM 729 C CA . CYS A 1 89 ? -8.750 1.504 2.289 1.00 94.00 89 CYS A CA 1
ATOM 730 C C . CYS A 1 89 ? -7.548 0.553 2.176 1.00 94.00 89 CYS A C 1
ATOM 732 O O . CYS A 1 89 ? -6.679 0.800 1.339 1.00 94.00 89 CYS A O 1
ATOM 734 N N . LYS A 1 90 ? -7.517 -0.543 2.950 1.00 93.94 90 LYS A N 1
ATOM 735 C CA . LYS A 1 90 ? -6.484 -1.596 2.868 1.00 93.94 90 LYS A CA 1
ATOM 736 C C . LYS A 1 90 ? -6.441 -2.275 1.495 1.00 93.94 90 LYS A C 1
ATOM 738 O O . LYS A 1 90 ? -5.380 -2.719 1.077 1.00 93.94 90 LYS A O 1
ATOM 743 N N . VAL A 1 91 ? -7.559 -2.319 0.770 1.00 96.19 91 VAL A N 1
ATOM 744 C CA . VAL A 1 91 ? -7.611 -2.842 -0.606 1.00 96.19 91 VAL A CA 1
ATOM 745 C C . VAL A 1 91 ? -7.284 -1.751 -1.626 1.00 96.19 91 VAL A C 1
ATOM 747 O O . VAL A 1 91 ? -6.369 -1.893 -2.436 1.00 96.19 91 VAL A O 1
ATOM 750 N N . ALA A 1 92 ? -8.022 -0.643 -1.594 1.00 96.12 92 ALA A N 1
ATOM 751 C CA . ALA A 1 92 ? -7.992 0.368 -2.640 1.00 96.12 92 ALA A CA 1
ATOM 75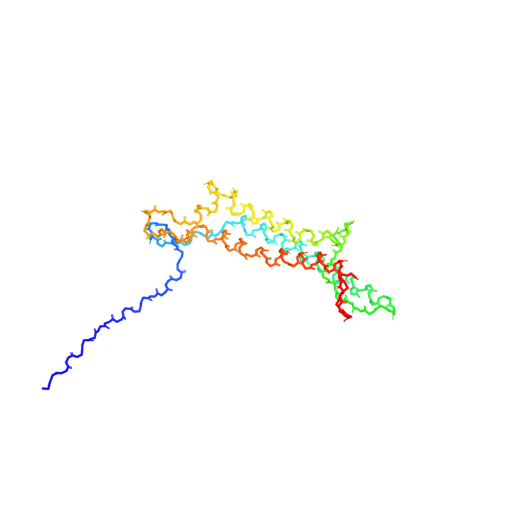2 C C . ALA A 1 92 ? -6.676 1.155 -2.671 1.00 96.12 92 ALA A C 1
ATOM 754 O O . ALA A 1 92 ? -6.123 1.358 -3.750 1.00 96.12 92 ALA A O 1
ATOM 755 N N . LEU A 1 93 ? -6.150 1.586 -1.516 1.00 93.56 93 LEU A N 1
ATOM 756 C CA . LEU A 1 93 ? -4.941 2.417 -1.489 1.00 93.56 93 LEU A CA 1
ATOM 757 C C . LEU A 1 93 ? -3.707 1.649 -1.985 1.00 93.56 93 LEU A C 1
ATOM 759 O O . LEU A 1 93 ? -3.007 2.190 -2.842 1.00 93.56 93 LEU A O 1
ATOM 763 N N . PRO A 1 94 ? -3.447 0.396 -1.558 1.00 93.94 94 PRO A N 1
ATOM 764 C CA . PRO A 1 94 ? -2.338 -0.377 -2.106 1.00 93.94 94 PRO A CA 1
ATOM 765 C C . PRO A 1 94 ? -2.530 -0.750 -3.578 1.00 93.94 94 PRO A C 1
ATOM 767 O O . PRO A 1 94 ? -1.552 -0.758 -4.312 1.00 93.94 94 PRO A O 1
ATOM 770 N N . LEU A 1 95 ? -3.760 -0.997 -4.052 1.00 94.81 95 LEU A N 1
ATOM 771 C CA . LEU A 1 95 ? -4.013 -1.208 -5.486 1.00 94.81 95 LEU A CA 1
ATOM 772 C C . LEU A 1 95 ? -3.683 0.035 -6.318 1.00 94.81 95 LEU A C 1
ATOM 774 O O . LEU A 1 95 ? -3.055 -0.079 -7.372 1.00 94.81 95 LEU A O 1
ATOM 778 N N . ILE A 1 96 ? -4.078 1.221 -5.846 1.00 93.38 96 ILE A N 1
ATOM 779 C CA . ILE A 1 96 ? -3.737 2.494 -6.489 1.00 93.38 96 ILE A CA 1
ATOM 780 C C . ILE A 1 96 ? -2.221 2.699 -6.457 1.00 93.38 96 ILE A C 1
ATOM 782 O O . ILE A 1 96 ? -1.633 2.971 -7.499 1.00 93.38 96 ILE A O 1
ATOM 786 N N . ALA A 1 97 ? -1.579 2.516 -5.301 1.00 90.69 97 ALA A N 1
ATOM 787 C CA . ALA A 1 97 ? -0.136 2.682 -5.149 1.00 90.69 97 ALA A CA 1
ATOM 788 C C . ALA A 1 97 ? 0.648 1.716 -6.051 1.00 90.69 97 ALA A C 1
ATOM 790 O O . ALA A 1 97 ? 1.504 2.148 -6.817 1.00 90.69 97 ALA A O 1
ATOM 791 N N . MET A 1 98 ? 0.282 0.433 -6.059 1.00 92.25 98 MET A N 1
ATOM 792 C CA . MET A 1 98 ? 0.850 -0.579 -6.951 1.00 92.25 98 MET A CA 1
ATOM 793 C C . MET A 1 98 ? 0.656 -0.207 -8.423 1.00 92.25 98 MET A C 1
ATOM 795 O O . MET A 1 98 ? 1.568 -0.380 -9.229 1.00 92.25 98 MET A O 1
ATOM 799 N N . SER A 1 99 ? -0.517 0.325 -8.781 1.00 90.94 99 SER A N 1
ATOM 800 C CA . SER A 1 99 ? -0.795 0.755 -10.152 1.00 90.94 99 SER A CA 1
ATOM 801 C C . SER A 1 99 ? 0.079 1.939 -10.561 1.00 90.94 99 SER A C 1
ATOM 803 O O . SER A 1 99 ? 0.629 1.950 -11.661 1.00 90.94 99 SER A O 1
ATOM 805 N N . LEU A 1 100 ? 0.230 2.924 -9.671 1.00 89.19 100 LEU A N 1
ATOM 806 C CA . LEU A 1 100 ? 1.084 4.088 -9.889 1.00 89.19 100 LEU A CA 1
ATOM 807 C C . LEU A 1 100 ? 2.543 3.673 -10.078 1.00 89.19 100 LEU A C 1
ATOM 809 O O . LEU A 1 100 ? 3.153 4.082 -11.061 1.00 89.19 100 LEU A O 1
ATOM 813 N N . GLU A 1 101 ? 3.060 2.809 -9.208 1.00 87.88 101 GLU A N 1
ATOM 814 C CA . GLU A 1 101 ? 4.442 2.322 -9.251 1.00 87.88 101 GLU A CA 1
ATOM 815 C C . GLU A 1 101 ? 4.735 1.486 -10.505 1.00 87.88 101 GLU A C 1
ATOM 817 O O . GLU A 1 101 ? 5.724 1.720 -11.194 1.00 87.88 101 GLU A O 1
ATOM 822 N N . LEU A 1 102 ? 3.862 0.531 -10.846 1.00 89.25 102 LEU A N 1
ATOM 823 C CA . LEU A 1 102 ? 4.123 -0.397 -11.950 1.00 89.25 102 LEU A CA 1
ATOM 824 C C . LEU A 1 102 ? 3.770 0.175 -13.323 1.00 89.25 102 LEU A C 1
ATOM 826 O O . LEU A 1 102 ? 4.434 -0.152 -14.303 1.00 89.25 102 LEU A O 1
ATOM 830 N N . PHE A 1 103 ? 2.702 0.966 -13.443 1.00 88.06 103 PHE A N 1
ATOM 831 C CA . PHE A 1 103 ? 2.148 1.329 -14.753 1.00 88.06 103 PHE A CA 1
ATOM 832 C C . PHE A 1 103 ? 2.292 2.808 -15.099 1.00 88.06 103 PHE A C 1
ATOM 834 O O . PHE A 1 103 ? 2.372 3.122 -16.286 1.00 88.06 103 PHE A O 1
ATOM 841 N N . PHE A 1 104 ? 2.344 3.704 -14.109 1.00 86.00 104 PHE A N 1
ATOM 842 C CA . PHE A 1 104 ? 2.315 5.152 -14.352 1.00 86.00 104 PHE A CA 1
ATOM 843 C C . PHE A 1 104 ? 3.611 5.884 -13.986 1.00 86.00 104 PHE A C 1
ATOM 845 O O . PHE A 1 104 ? 3.818 6.996 -14.465 1.00 86.00 104 PHE A O 1
ATOM 852 N N . ALA A 1 105 ? 4.505 5.276 -13.203 1.00 84.00 105 ALA A N 1
ATOM 853 C CA . ALA A 1 105 ? 5.780 5.882 -12.816 1.00 84.00 105 ALA A CA 1
ATOM 854 C C . ALA A 1 105 ? 6.771 6.008 -13.988 1.00 84.00 105 ALA A C 1
ATOM 856 O O . ALA A 1 105 ? 7.672 6.848 -13.955 1.00 84.00 105 ALA A O 1
ATOM 857 N N . HIS A 1 106 ? 6.602 5.197 -15.038 1.00 83.19 106 HIS A N 1
ATOM 858 C CA . HIS A 1 106 ? 7.528 5.128 -16.166 1.00 83.19 106 HIS A CA 1
ATOM 859 C C . HIS A 1 106 ? 6.788 5.125 -17.506 1.00 83.19 106 HIS A C 1
ATOM 861 O O . HIS A 1 106 ? 5.797 4.415 -17.692 1.00 83.19 106 HIS A O 1
ATOM 867 N N . ALA A 1 107 ? 7.301 5.884 -18.477 1.00 79.06 107 ALA A N 1
ATOM 868 C CA . ALA A 1 107 ? 6.806 5.859 -19.850 1.00 79.06 107 ALA A CA 1
ATOM 869 C C . ALA A 1 107 ? 7.097 4.482 -20.480 1.00 79.06 107 ALA A C 1
ATOM 871 O O . ALA A 1 107 ? 8.222 4.200 -20.878 1.00 79.06 107 ALA A O 1
ATOM 872 N N . GLY A 1 108 ? 6.082 3.614 -20.526 1.00 84.25 108 GLY A N 1
ATOM 873 C CA . GLY A 1 108 ? 6.201 2.204 -20.929 1.00 84.25 108 GLY A CA 1
ATOM 874 C C . GLY A 1 108 ? 5.739 1.202 -19.860 1.00 84.25 108 GLY A C 1
ATOM 875 O O . GLY A 1 108 ? 5.645 0.005 -20.150 1.00 84.25 108 GLY A O 1
ATOM 876 N N . GLY A 1 109 ? 5.392 1.690 -18.663 1.00 88.81 109 GLY A N 1
ATOM 877 C CA . GLY A 1 109 ? 4.876 0.899 -17.548 1.00 88.81 109 GLY A CA 1
ATOM 878 C C . GLY A 1 109 ? 5.841 -0.203 -17.118 1.00 88.81 109 GLY A C 1
ATOM 879 O O . GLY A 1 109 ? 7.054 -0.076 -17.257 1.00 88.81 109 GLY A O 1
ATOM 880 N N . TRP A 1 110 ? 5.302 -1.332 -16.662 1.00 87.94 110 TRP A N 1
ATOM 881 C CA . TRP A 1 110 ? 6.099 -2.373 -16.008 1.00 87.94 110 TRP A CA 1
ATOM 882 C C . TRP A 1 110 ? 7.202 -2.971 -16.889 1.00 87.94 110 TRP A C 1
ATOM 884 O O . TRP A 1 110 ? 8.186 -3.511 -16.388 1.00 87.94 110 TRP A O 1
ATOM 894 N N . ARG A 1 111 ? 7.061 -2.856 -18.215 1.00 90.25 111 ARG A N 1
ATOM 895 C CA . ARG A 1 111 ? 8.041 -3.362 -19.181 1.00 90.25 111 ARG A CA 1
ATOM 896 C C . ARG A 1 111 ? 9.379 -2.639 -19.091 1.00 90.25 111 ARG A C 1
ATOM 898 O O . ARG A 1 111 ? 10.391 -3.249 -19.406 1.00 90.25 111 ARG A O 1
ATOM 905 N N . THR A 1 112 ? 9.406 -1.380 -18.650 1.00 89.00 112 THR A N 1
ATOM 906 C CA . THR A 1 112 ? 10.660 -0.624 -18.489 1.00 89.00 112 THR A CA 1
ATOM 907 C C . THR A 1 112 ? 11.467 -1.090 -17.282 1.00 89.00 112 THR A C 1
ATOM 909 O O . THR A 1 112 ? 12.641 -0.759 -17.167 1.00 89.00 112 THR A O 1
ATOM 912 N N . MET A 1 113 ? 10.863 -1.878 -16.389 1.00 88.81 113 MET A N 1
ATOM 913 C CA . MET A 1 113 ? 11.531 -2.419 -15.206 1.00 88.81 113 MET A CA 1
ATOM 914 C C . MET A 1 113 ? 12.275 -3.734 -15.485 1.00 88.81 113 MET A C 1
ATOM 916 O O . MET A 1 113 ? 12.872 -4.315 -14.576 1.00 88.81 113 MET A O 1
ATOM 920 N N . ILE A 1 114 ? 12.228 -4.214 -16.730 1.00 92.50 114 ILE A N 1
ATOM 921 C CA . ILE A 1 114 ? 12.950 -5.388 -17.217 1.00 92.50 114 ILE A CA 1
ATOM 922 C C . ILE A 1 114 ? 13.839 -4.942 -18.375 1.00 92.50 114 ILE A C 1
ATOM 924 O O . ILE A 1 114 ? 13.429 -4.159 -19.231 1.00 92.50 114 ILE A O 1
ATOM 928 N N . CYS A 1 115 ? 15.063 -5.451 -18.417 1.00 93.69 115 CYS A N 1
ATOM 929 C CA . CYS A 1 115 ? 15.999 -5.119 -19.473 1.00 93.69 115 CYS A CA 1
ATOM 930 C C . CYS A 1 115 ? 15.508 -5.614 -20.842 1.00 93.69 115 CYS A C 1
ATOM 932 O O . CYS A 1 115 ? 15.171 -6.799 -20.984 1.00 93.69 115 CYS A O 1
ATOM 934 N N . PRO A 1 116 ? 15.476 -4.733 -21.861 1.00 94.06 116 PRO A N 1
ATOM 935 C CA . PRO A 1 116 ? 14.907 -5.065 -23.155 1.00 94.06 116 PRO A CA 1
ATOM 936 C C . PRO A 1 116 ? 15.771 -6.086 -23.913 1.00 94.06 116 PRO A C 1
ATOM 938 O O . PRO A 1 116 ? 16.972 -6.226 -23.637 1.00 94.06 116 PRO A O 1
ATOM 941 N N . PRO A 1 117 ? 15.180 -6.788 -24.898 1.00 93.75 117 PRO A N 1
ATOM 942 C CA . PRO A 1 117 ? 15.924 -7.661 -25.799 1.00 93.75 117 PRO A CA 1
ATOM 943 C C . PRO A 1 117 ? 17.089 -6.921 -26.470 1.00 93.75 117 PRO A C 1
ATOM 945 O O . PRO A 1 117 ? 16.965 -5.749 -26.818 1.00 93.75 117 PRO A O 1
ATOM 948 N N . GLY A 1 118 ? 18.217 -7.610 -26.662 1.00 91.50 118 GLY A N 1
ATOM 949 C CA . GLY A 1 118 ? 19.418 -7.036 -27.285 1.00 91.50 118 GLY A CA 1
ATOM 950 C C . GLY A 1 118 ? 20.365 -6.306 -26.326 1.00 91.50 118 GLY A C 1
ATOM 951 O O . GLY A 1 118 ? 21.399 -5.811 -26.762 1.00 91.50 118 GLY A O 1
ATOM 952 N N . THR A 1 119 ? 20.052 -6.261 -25.028 1.00 93.56 119 THR A N 1
ATOM 953 C CA . THR A 1 119 ? 20.973 -5.781 -23.986 1.00 93.56 119 THR A CA 1
ATOM 954 C C . THR A 1 119 ? 21.749 -6.937 -23.355 1.00 93.56 119 THR A C 1
ATOM 956 O O . THR A 1 119 ? 21.291 -8.080 -23.383 1.00 93.56 119 THR A O 1
ATOM 959 N N . ALA A 1 120 ? 22.907 -6.648 -22.749 1.00 93.94 120 ALA A N 1
ATOM 960 C CA . ALA A 1 120 ? 23.745 -7.656 -22.089 1.00 93.94 120 ALA A CA 1
ATOM 961 C C . ALA A 1 120 ? 22.997 -8.426 -20.986 1.00 93.94 120 ALA A C 1
ATOM 963 O O . ALA A 1 120 ? 23.310 -9.580 -20.708 1.00 93.94 120 ALA A O 1
ATOM 964 N N . ARG A 1 121 ? 21.978 -7.802 -20.381 1.00 92.44 121 ARG A N 1
ATOM 965 C CA . ARG A 1 121 ? 21.143 -8.392 -19.329 1.00 92.44 121 ARG A CA 1
ATOM 966 C C . ARG A 1 121 ? 19.678 -8.559 -19.727 1.00 92.44 121 ARG A C 1
ATOM 968 O O . ARG A 1 121 ? 18.805 -8.461 -18.867 1.00 92.44 121 ARG A O 1
ATOM 975 N N . ALA A 1 122 ? 19.380 -8.804 -21.002 1.00 94.44 122 ALA A N 1
ATOM 976 C CA . ALA A 1 122 ? 18.005 -8.997 -21.471 1.00 94.44 122 ALA A CA 1
ATOM 977 C C . ALA A 1 122 ? 17.207 -9.961 -20.562 1.00 94.44 122 ALA A C 1
ATOM 979 O O . ALA A 1 122 ? 17.713 -11.004 -20.142 1.00 94.44 122 ALA A O 1
ATOM 980 N N . GLY A 1 123 ? 15.974 -9.585 -20.213 1.00 91.94 123 GLY A N 1
ATOM 981 C CA . GLY A 1 123 ? 15.092 -10.375 -19.343 1.00 91.94 123 GLY A CA 1
ATOM 982 C C . GLY A 1 123 ? 15.363 -10.272 -17.835 1.00 91.94 123 GLY A C 1
ATOM 983 O O . GLY A 1 123 ? 14.569 -10.784 -17.052 1.00 91.94 123 GLY A O 1
ATOM 984 N N . HIS A 1 124 ? 16.427 -9.592 -17.404 1.00 91.56 124 HIS A N 1
ATOM 985 C CA . HIS A 1 124 ? 16.695 -9.359 -15.982 1.00 91.56 124 HIS A CA 1
ATOM 986 C C . HIS A 1 124 ? 16.004 -8.089 -15.480 1.00 91.56 124 HIS A C 1
ATOM 988 O O . HIS A 1 124 ? 15.694 -7.188 -16.261 1.00 91.56 124 HIS A O 1
ATOM 994 N N . PHE A 1 125 ? 15.814 -7.989 -14.162 1.00 90.94 125 PHE A N 1
ATOM 995 C CA . PHE A 1 125 ? 15.369 -6.745 -13.539 1.00 90.94 125 PHE A CA 1
ATOM 996 C C . PHE A 1 125 ? 16.364 -5.621 -13.800 1.00 90.94 125 PHE A C 1
ATOM 998 O O . PHE A 1 125 ? 17.575 -5.787 -13.628 1.00 90.94 125 PHE A O 1
ATOM 1005 N N . TYR A 1 126 ? 15.833 -4.470 -14.194 1.00 90.94 126 TYR A N 1
ATOM 1006 C CA . TYR A 1 126 ? 16.632 -3.275 -14.364 1.00 90.94 126 TYR A CA 1
ATOM 1007 C C . TYR A 1 126 ? 16.932 -2.679 -12.985 1.00 90.94 126 TYR A C 1
ATOM 1009 O O . TYR A 1 126 ? 16.020 -2.230 -12.292 1.00 90.94 126 TYR A O 1
ATOM 1017 N N . GLY A 1 127 ? 18.205 -2.706 -12.574 1.00 88.44 127 GLY A N 1
ATOM 1018 C CA . GLY A 1 127 ? 18.651 -2.322 -11.228 1.00 88.44 127 GLY A CA 1
ATOM 1019 C C . GLY A 1 127 ? 18.100 -0.979 -10.734 1.00 88.44 127 GLY A C 1
ATOM 1020 O O . GLY A 1 127 ? 17.520 -0.947 -9.651 1.00 88.44 127 GLY A O 1
ATOM 1021 N N . PRO A 1 128 ? 18.159 0.105 -11.532 1.00 87.00 128 PRO A N 1
ATOM 1022 C CA . PRO A 1 128 ? 17.593 1.406 -11.164 1.00 87.00 128 PRO A CA 1
ATOM 1023 C C . PRO A 1 128 ? 16.091 1.415 -10.835 1.00 87.00 128 PRO A C 1
ATOM 1025 O O . PRO A 1 128 ? 15.610 2.371 -10.235 1.00 87.00 128 PRO A O 1
ATOM 1028 N N . HIS A 1 129 ? 15.335 0.380 -11.214 1.00 87.50 129 HIS A N 1
ATOM 1029 C CA . HIS A 1 129 ? 13.903 0.246 -10.919 1.00 87.50 129 HIS A CA 1
ATOM 1030 C C . HIS A 1 129 ? 13.597 -0.883 -9.925 1.00 87.50 129 HIS A C 1
ATOM 1032 O O . HIS A 1 129 ? 12.437 -1.257 -9.751 1.00 87.50 129 HIS A O 1
ATOM 1038 N N . ILE A 1 130 ? 14.602 -1.439 -9.232 1.00 86.88 130 ILE A N 1
ATOM 1039 C CA . ILE A 1 130 ? 14.348 -2.500 -8.246 1.00 86.88 130 ILE A CA 1
ATOM 1040 C C . ILE A 1 130 ? 13.470 -2.007 -7.090 1.00 86.88 130 ILE A C 1
ATOM 1042 O O . ILE A 1 130 ? 12.684 -2.780 -6.550 1.00 86.88 130 ILE A O 1
ATOM 1046 N N . GLY A 1 131 ? 13.580 -0.726 -6.720 1.00 84.12 131 GLY A N 1
ATOM 1047 C CA . GLY A 1 131 ? 12.773 -0.132 -5.654 1.00 84.12 131 GLY A CA 1
ATOM 1048 C C . GLY A 1 131 ? 11.280 -0.186 -5.979 1.00 84.12 131 GLY A C 1
ATOM 1049 O O . GLY A 1 131 ? 10.477 -0.562 -5.131 1.00 84.12 131 GLY A O 1
ATOM 1050 N N . ASN A 1 132 ? 10.910 0.066 -7.238 1.00 87.50 132 ASN A N 1
ATOM 1051 C CA . ASN A 1 132 ? 9.526 -0.045 -7.698 1.00 87.50 132 ASN A CA 1
ATOM 1052 C C . ASN A 1 132 ? 9.017 -1.495 -7.593 1.00 87.50 132 ASN A C 1
ATOM 1054 O O . ASN A 1 132 ? 7.886 -1.718 -7.164 1.00 87.50 132 ASN A O 1
ATOM 1058 N N . TRP A 1 133 ? 9.863 -2.491 -7.894 1.00 86.88 133 TRP A N 1
ATOM 1059 C CA . TRP A 1 133 ? 9.534 -3.907 -7.674 1.00 86.88 133 TRP A CA 1
ATOM 1060 C C . TRP A 1 133 ? 9.367 -4.254 -6.196 1.00 86.88 133 TRP A C 1
ATOM 1062 O O . TRP A 1 133 ? 8.429 -4.966 -5.843 1.00 86.88 133 TRP A O 1
ATOM 1072 N N . GLN A 1 134 ? 10.244 -3.742 -5.330 1.00 88.12 134 GLN A N 1
ATOM 1073 C CA . GLN A 1 134 ? 10.141 -3.935 -3.883 1.00 88.12 134 GLN A CA 1
ATOM 1074 C C . GLN A 1 134 ? 8.836 -3.343 -3.337 1.00 88.12 134 GLN A C 1
ATOM 1076 O O . GLN A 1 134 ? 8.125 -4.016 -2.592 1.00 88.12 134 GLN A O 1
ATOM 1081 N N . HIS A 1 135 ? 8.475 -2.127 -3.755 1.00 87.19 135 HIS A N 1
ATOM 1082 C CA . HIS A 1 135 ? 7.211 -1.495 -3.377 1.00 87.19 135 HIS A CA 1
ATOM 1083 C C . HIS A 1 135 ? 6.012 -2.300 -3.883 1.00 87.19 135 HIS A C 1
ATOM 1085 O O . HIS A 1 135 ? 5.128 -2.651 -3.103 1.00 87.19 135 HIS A O 1
ATOM 1091 N N . ALA A 1 136 ? 6.010 -2.664 -5.167 1.00 90.50 136 ALA A N 1
ATOM 1092 C CA . ALA A 1 136 ? 4.940 -3.448 -5.766 1.00 90.50 136 ALA A CA 1
ATOM 1093 C C . ALA A 1 136 ? 4.733 -4.799 -5.065 1.00 90.50 136 ALA A C 1
ATOM 1095 O O . ALA A 1 136 ? 3.595 -5.196 -4.829 1.00 90.50 136 ALA A O 1
ATOM 1096 N N . ALA A 1 137 ? 5.817 -5.479 -4.685 1.00 91.38 137 ALA A N 1
ATOM 1097 C CA . ALA A 1 137 ? 5.771 -6.758 -3.980 1.00 91.38 137 ALA A CA 1
ATOM 1098 C C . ALA A 1 137 ? 5.319 -6.638 -2.514 1.00 91.38 137 ALA A C 1
ATOM 1100 O O . ALA A 1 137 ? 4.883 -7.627 -1.927 1.00 91.38 137 ALA A O 1
ATOM 1101 N N . MET A 1 138 ? 5.394 -5.444 -1.920 1.00 92.31 138 MET A N 1
ATOM 1102 C CA . MET A 1 138 ? 4.968 -5.185 -0.543 1.00 92.31 138 MET A CA 1
ATOM 1103 C C . MET A 1 138 ? 3.450 -4.969 -0.416 1.00 92.31 138 MET A C 1
ATOM 1105 O O . MET A 1 138 ? 2.891 -5.200 0.654 1.00 92.31 138 MET A O 1
ATOM 1109 N N . TYR A 1 139 ? 2.758 -4.534 -1.472 1.00 93.31 139 TYR A N 1
ATOM 1110 C CA . TYR A 1 139 ? 1.319 -4.236 -1.421 1.00 93.31 139 TYR A CA 1
ATOM 1111 C C . TYR A 1 139 ? 0.374 -5.452 -1.273 1.00 93.31 139 TYR A C 1
ATOM 1113 O O . TYR A 1 139 ? -0.625 -5.312 -0.561 1.00 93.31 139 TYR A O 1
ATOM 1121 N N . PRO A 1 140 ? 0.630 -6.642 -1.864 1.00 95.50 140 PRO A N 1
ATOM 1122 C CA . PRO A 1 140 ? -0.299 -7.773 -1.819 1.00 95.50 140 PRO A CA 1
ATOM 1123 C C . PRO A 1 140 ? -0.721 -8.233 -0.414 1.00 95.50 140 PRO A C 1
ATOM 1125 O O . PRO A 1 140 ? -1.912 -8.474 -0.232 1.00 95.50 140 PRO A O 1
ATOM 1128 N N . PRO A 1 141 ? 0.161 -8.304 0.606 1.00 95.44 141 PRO A N 1
ATOM 1129 C CA . PRO A 1 141 ? -0.260 -8.602 1.977 1.00 95.44 141 PRO A CA 1
ATOM 1130 C C . PRO A 1 141 ? -1.290 -7.618 2.553 1.00 95.44 141 PRO A C 1
ATOM 1132 O O . PRO A 1 141 ? -2.214 -8.044 3.242 1.00 95.44 141 PRO A O 1
ATOM 1135 N N . PHE A 1 142 ? -1.173 -6.318 2.256 1.00 93.75 142 PHE A N 1
ATOM 1136 C CA . PHE A 1 142 ? -2.150 -5.316 2.701 1.00 93.75 142 PHE A CA 1
ATOM 1137 C C . PHE A 1 142 ? -3.490 -5.474 1.981 1.00 93.75 142 PHE A C 1
ATOM 1139 O O . PHE A 1 142 ? -4.542 -5.411 2.613 1.00 93.75 142 PHE A O 1
ATOM 1146 N N . ILE A 1 143 ? -3.448 -5.746 0.674 1.00 96.50 143 ILE A N 1
ATOM 1147 C CA . ILE A 1 143 ? -4.648 -6.026 -0.123 1.00 96.50 143 ILE A CA 1
ATOM 1148 C C . ILE A 1 143 ? -5.357 -7.260 0.435 1.00 96.50 143 ILE A C 1
ATOM 1150 O O . ILE A 1 143 ? -6.563 -7.232 0.668 1.00 96.50 143 ILE A O 1
ATOM 1154 N N . LEU A 1 144 ? -4.603 -8.332 0.688 1.00 96.81 144 LEU A N 1
ATOM 1155 C CA . LEU A 1 144 ? -5.141 -9.570 1.230 1.00 96.81 144 LEU A CA 1
ATOM 1156 C C . LEU A 1 144 ? -5.746 -9.359 2.620 1.00 96.81 144 LEU A C 1
ATOM 1158 O O . LEU A 1 144 ? -6.830 -9.873 2.872 1.00 96.81 144 LEU A O 1
ATOM 1162 N N . SER A 1 145 ? -5.105 -8.580 3.498 1.00 94.62 145 SER A N 1
ATOM 1163 C CA . SER A 1 145 ? -5.678 -8.294 4.818 1.00 94.62 145 SER A CA 1
ATOM 1164 C C . SER A 1 145 ? -6.990 -7.514 4.713 1.00 94.62 145 SER A C 1
ATOM 1166 O O . SER A 1 145 ? -7.953 -7.869 5.382 1.00 94.62 145 SER A O 1
ATOM 1168 N N . GLY A 1 146 ? -7.081 -6.539 3.802 1.00 94.44 146 GLY A N 1
ATOM 1169 C CA . GLY A 1 146 ? -8.329 -5.827 3.526 1.00 94.44 146 GLY A CA 1
ATOM 1170 C C . GLY A 1 146 ? -9.432 -6.729 2.962 1.00 94.44 146 GLY A C 1
ATOM 1171 O O . GLY A 1 146 ? -10.589 -6.584 3.345 1.00 94.44 146 GLY A O 1
ATOM 1172 N N . ILE A 1 147 ? -9.091 -7.692 2.098 1.00 95.00 147 ILE A N 1
ATOM 1173 C CA . ILE A 1 147 ? -10.048 -8.688 1.585 1.00 95.00 147 ILE A CA 1
ATOM 1174 C C . ILE A 1 147 ? -10.529 -9.607 2.711 1.00 95.00 147 ILE A C 1
ATOM 1176 O O . ILE A 1 147 ? -11.729 -9.833 2.827 1.00 95.00 147 ILE A O 1
ATOM 1180 N N . VAL A 1 148 ? -9.621 -10.120 3.546 1.00 93.31 148 VAL A N 1
ATOM 1181 C CA . VAL A 1 148 ? -9.973 -10.954 4.708 1.00 93.31 148 VAL A CA 1
ATOM 1182 C C . VAL A 1 148 ? -10.876 -10.180 5.665 1.00 93.31 148 VAL A C 1
ATOM 1184 O O . VAL A 1 148 ? -11.869 -10.731 6.141 1.00 93.31 148 VAL A O 1
ATOM 1187 N N . ASP A 1 149 ? -10.584 -8.895 5.886 1.00 91.94 149 ASP A N 1
ATOM 1188 C CA . ASP A 1 149 ? -11.453 -8.021 6.661 1.00 91.94 149 ASP A CA 1
ATOM 1189 C C . ASP A 1 149 ? -12.846 -7.924 6.024 1.00 91.94 149 ASP A C 1
ATOM 1191 O O . ASP A 1 149 ? -13.832 -8.181 6.690 1.00 91.94 149 ASP A O 1
ATOM 1195 N N . LEU A 1 150 ? -12.964 -7.648 4.725 1.00 92.06 150 LEU A N 1
ATOM 1196 C CA . LEU A 1 150 ? -14.275 -7.565 4.065 1.00 92.06 150 LEU A CA 1
ATOM 1197 C C . LEU A 1 150 ? -15.057 -8.885 4.105 1.00 92.06 150 LEU A C 1
ATOM 1199 O O . LEU A 1 150 ? -16.263 -8.871 4.326 1.00 92.06 150 LEU A O 1
ATOM 1203 N N . VAL A 1 151 ? -14.386 -10.023 3.914 1.00 91.19 151 VAL A 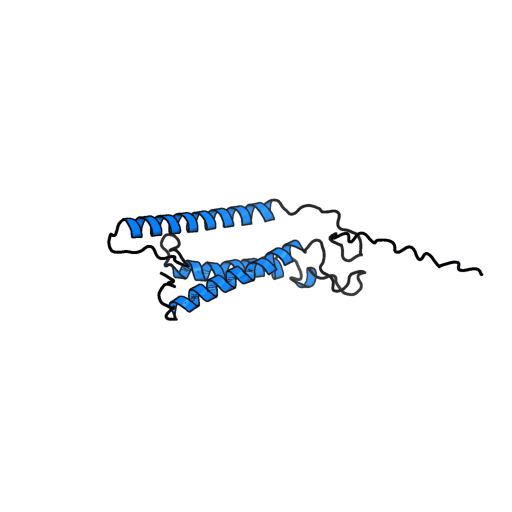N 1
ATOM 1204 C CA . VAL A 1 151 ? -15.035 -11.342 3.946 1.00 91.19 151 VAL A CA 1
ATOM 1205 C C . VAL A 1 151 ? -15.586 -11.650 5.334 1.00 91.19 151 VAL A C 1
ATOM 1207 O O . VAL A 1 151 ? -16.700 -12.151 5.435 1.00 91.19 151 VAL A O 1
ATOM 1210 N N . GLY A 1 152 ? -14.851 -11.338 6.404 1.00 88.62 152 GLY A N 1
ATOM 1211 C CA . GLY A 1 152 ? -15.325 -11.613 7.762 1.00 88.62 152 GLY A CA 1
ATOM 1212 C C . GLY A 1 152 ? -16.516 -10.765 8.221 1.00 88.62 152 GLY A C 1
ATOM 1213 O O . GLY A 1 152 ? -17.078 -11.079 9.265 1.00 88.62 152 GLY A O 1
ATOM 1214 N N . TYR A 1 153 ? -16.938 -9.748 7.457 1.00 85.50 153 TYR A N 1
ATOM 1215 C CA . TYR A 1 153 ? -18.212 -9.062 7.699 1.00 85.50 153 TYR A CA 1
ATOM 1216 C C . TYR A 1 153 ? -19.403 -9.889 7.214 1.00 85.50 153 TYR A C 1
ATOM 1218 O O . TYR A 1 153 ? -20.507 -9.731 7.727 1.00 85.50 153 TYR A O 1
ATOM 1226 N N . GLU A 1 154 ? -19.177 -10.764 6.236 1.00 86.94 154 GLU A N 1
ATOM 1227 C CA . GLU A 1 154 ? -20.207 -11.582 5.594 1.00 86.94 154 GLU A CA 1
ATOM 1228 C C . GLU A 1 154 ? -20.244 -13.018 6.141 1.00 86.94 154 GLU A C 1
ATOM 1230 O O . GLU A 1 154 ? -21.172 -13.769 5.838 1.00 86.94 154 GLU A O 1
ATOM 1235 N N . VAL A 1 155 ? -19.244 -13.427 6.933 1.00 86.50 155 VAL A N 1
ATOM 1236 C CA . VAL A 1 155 ? -19.157 -14.784 7.493 1.00 86.50 155 VAL A CA 1
ATOM 1237 C C . VAL A 1 155 ? -19.137 -14.778 9.017 1.00 86.50 155 VAL A C 1
ATOM 1239 O O . VAL A 1 155 ? -18.498 -13.938 9.647 1.00 86.50 155 VAL A O 1
ATOM 1242 N N . GLU A 1 156 ? -19.797 -15.766 9.625 1.00 82.56 156 GLU A N 1
ATOM 1243 C CA . GLU A 1 156 ? -19.623 -16.034 11.052 1.00 82.56 156 GLU A CA 1
ATOM 1244 C C . GLU A 1 156 ? -18.205 -16.545 11.310 1.00 82.56 156 GLU A C 1
ATOM 1246 O O . GLU A 1 156 ? -17.755 -17.541 10.737 1.00 82.56 156 GLU A O 1
ATOM 1251 N N . LEU A 1 157 ? -17.496 -15.843 12.189 1.00 81.00 157 LEU A N 1
ATOM 1252 C CA . LEU A 1 157 ? -16.172 -16.237 12.638 1.00 81.00 157 LEU A CA 1
ATOM 1253 C C . LEU A 1 157 ? -16.267 -17.106 13.902 1.00 81.00 157 LEU A C 1
ATOM 1255 O O . LEU A 1 157 ? -17.209 -16.946 14.684 1.00 81.00 157 LEU A O 1
ATOM 1259 N N . PRO A 1 158 ? -15.298 -18.015 14.129 1.00 81.25 158 PRO A N 1
ATOM 1260 C CA . PRO A 1 158 ? -15.251 -18.820 15.344 1.00 81.25 158 PRO A CA 1
ATOM 1261 C C . PRO A 1 158 ? -15.296 -17.959 16.608 1.00 81.25 158 PRO A C 1
ATOM 1263 O O . PRO A 1 158 ? -14.754 -16.850 16.638 1.00 81.25 158 PRO A O 1
ATOM 1266 N N . GLU A 1 159 ? -15.886 -18.493 17.678 1.00 74.19 159 GLU A N 1
ATOM 1267 C CA . GLU A 1 159 ? -15.918 -17.803 18.967 1.00 74.19 159 GLU A CA 1
ATOM 1268 C C . GLU A 1 159 ? -14.504 -17.382 19.402 1.00 74.19 159 GLU A C 1
ATOM 1270 O O . GLU A 1 159 ? -13.557 -18.167 19.380 1.00 74.19 159 GLU A O 1
ATOM 1275 N N . GLY A 1 160 ? -14.361 -16.108 19.774 1.00 70.31 160 GLY A N 1
ATOM 1276 C CA . GLY A 1 160 ? -13.072 -15.503 20.121 1.00 70.31 160 GLY A CA 1
ATOM 1277 C C . GLY A 1 160 ? -12.346 -14.806 18.964 1.00 70.31 160 GLY A C 1
ATOM 1278 O O . GLY A 1 160 ? -11.366 -14.109 19.219 1.00 70.31 160 GLY A O 1
ATOM 1279 N N . VAL A 1 161 ? -12.839 -14.911 17.725 1.00 67.50 161 VAL A N 1
ATOM 1280 C CA . VAL A 1 161 ? -12.329 -14.182 16.553 1.00 67.50 161 VAL A CA 1
ATOM 1281 C C . VAL A 1 161 ? -13.431 -13.244 16.061 1.00 67.50 161 VAL A C 1
ATOM 1283 O O . VAL A 1 161 ? -14.459 -13.701 15.580 1.00 67.50 161 VAL A O 1
ATOM 1286 N N . GLN A 1 162 ? -13.274 -11.928 16.226 1.00 66.06 162 GLN A N 1
ATOM 1287 C CA . GLN A 1 162 ? -14.313 -10.956 15.857 1.00 66.06 162 GLN A CA 1
ATOM 1288 C C . GLN A 1 162 ? -13.739 -9.787 15.061 1.00 66.06 162 GLN A C 1
ATOM 1290 O O . GLN A 1 162 ? -12.613 -9.350 15.303 1.00 66.06 162 GLN A O 1
ATOM 1295 N N . GLN A 1 163 ? -14.531 -9.282 14.114 1.00 62.94 163 GLN A N 1
ATOM 1296 C CA . GLN A 1 163 ? -14.158 -8.129 13.293 1.00 62.94 163 GLN A CA 1
ATOM 1297 C C . GLN A 1 163 ? -14.604 -6.787 13.861 1.00 62.94 163 GLN A C 1
ATOM 1299 O O . GLN A 1 163 ? -13.982 -5.775 13.533 1.00 62.94 163 GLN A O 1
ATOM 1304 N N . VAL A 1 164 ? -15.628 -6.776 14.724 1.00 58.59 164 VAL A N 1
ATOM 1305 C CA . VAL A 1 164 ? -16.122 -5.599 15.456 1.00 58.59 164 VAL A CA 1
ATOM 1306 C C . VAL A 1 164 ? -16.725 -6.033 16.787 1.00 58.59 164 VAL A C 1
ATOM 1308 O O . VAL A 1 164 ? -17.463 -7.040 16.794 1.00 58.59 164 VAL A O 1
#